Protein AF-A0A259MHA0-F1 (afdb_monomer_lite)

Radius of gyration: 24.27 Å; chains: 1; bounding box: 75×66×48 Å

Sequence (164 aa):
MARTAALCLLLLAVSASMQEGGAVRASDCESGVLDGGEAGMNVLVYQLCADRLTVGFRDSEVIEEMTCGPAGSVHLWMSTDHEICGLPPAPDSPRIYDLLEPLRGIGGTASAPVAKRVTCGGTSGRATAVVSDARAALLATRTGDTIYEQVSRRFIRQCMGPSV

pLDDT: mean 79.53, std 20.02, range [34.41, 97.69]

Secondary structure (DSSP, 8-state):
--PPP--------------S-----TT--EEEEEE--STTPPPEEEEE-SSEEEEEETTS-EEEEEEE-TTS-EEEEEEEE-GGG--SSPPSS-EEEEEEEEEE-TTS-EEEEEEEEEEE-SSS-EEEEEES--HHHHHHH--S-SHHHHHHHHHHHH-PPS--

Foldseek 3Di:
DDDDDDDDDDDDDDDDDDDDDDDPDPPQKDKDWLACDPDPDFTWMWIHDLFKIFIDTPPDDTAWMWGFDQQLFIKIKGKDQDPVLQDDDFDPDKDKDFDFAWDAAPVRFTFHTATKIWTHGHNPSIIMIMGRGCLRRLVRHLPDDRPVSVSSVVNSVSSHHPDD

Structure (mmCIF, N/CA/C/O backbone):
data_AF-A0A259MHA0-F1
#
_entry.id   AF-A0A259MHA0-F1
#
loop_
_atom_site.group_PDB
_atom_site.id
_atom_site.type_symbol
_atom_site.label_atom_id
_atom_site.label_alt_id
_atom_site.label_comp_id
_atom_site.label_asym_id
_atom_site.label_entity_id
_atom_site.label_seq_id
_atom_site.pdbx_PDB_ins_code
_atom_site.Cartn_x
_atom_site.Cartn_y
_atom_site.Cartn_z
_atom_site.occupancy
_atom_site.B_iso_or_equiv
_atom_site.auth_seq_id
_atom_site.auth_comp_id
_atom_site.auth_asym_id
_atom_site.auth_atom_id
_atom_site.pdbx_PDB_model_num
ATOM 1 N N . MET A 1 1 ? -60.186 48.136 24.252 1.00 38.12 1 MET A N 1
ATOM 2 C CA . MET A 1 1 ? -59.245 49.274 24.195 1.00 38.12 1 MET A CA 1
ATOM 3 C C . MET A 1 1 ? -57.876 48.780 24.637 1.00 38.12 1 MET A C 1
ATOM 5 O O . MET A 1 1 ? -57.832 48.009 25.581 1.00 38.12 1 MET A O 1
ATOM 9 N N . ALA A 1 2 ? -56.834 49.170 23.897 1.00 40.41 2 ALA A N 1
ATOM 10 C CA . ALA A 1 2 ? -55.397 49.083 24.197 1.00 40.41 2 ALA A CA 1
ATOM 11 C C . ALA A 1 2 ? -54.847 47.772 24.808 1.00 40.41 2 ALA A C 1
ATOM 13 O O . ALA A 1 2 ? -54.920 47.538 26.009 1.00 40.41 2 ALA A O 1
ATOM 14 N N . ARG A 1 3 ? -54.202 46.957 23.960 1.00 38.81 3 ARG A N 1
ATOM 15 C CA . ARG A 1 3 ? -53.212 45.956 24.383 1.00 38.81 3 ARG A CA 1
ATOM 16 C C . ARG A 1 3 ? -51.861 46.651 24.549 1.00 38.81 3 ARG A C 1
ATOM 18 O O . ARG A 1 3 ? -51.337 47.198 23.581 1.00 38.81 3 ARG A O 1
ATOM 25 N N . THR A 1 4 ? -51.333 46.616 25.765 1.00 41.34 4 THR A N 1
ATOM 26 C CA . THR A 1 4 ? -50.001 47.108 26.133 1.00 41.34 4 THR A CA 1
ATOM 27 C C . THR A 1 4 ? -48.978 45.975 26.023 1.00 41.34 4 THR A C 1
ATOM 29 O O . THR A 1 4 ? -49.290 44.812 26.268 1.00 41.34 4 THR A O 1
ATOM 32 N N . ALA A 1 5 ? -47.776 46.352 25.600 1.00 46.62 5 ALA A N 1
ATOM 33 C CA . ALA A 1 5 ? -46.621 45.531 25.264 1.00 46.62 5 ALA A CA 1
ATOM 34 C C . ALA A 1 5 ? -46.022 44.714 26.424 1.00 46.62 5 ALA A C 1
ATOM 36 O O . ALA A 1 5 ? -46.123 45.123 27.575 1.00 46.62 5 ALA A O 1
ATOM 37 N N . ALA A 1 6 ? -45.277 43.655 26.082 1.00 43.22 6 ALA A N 1
ATOM 38 C CA . ALA A 1 6 ? -43.901 43.443 26.553 1.00 43.22 6 ALA A CA 1
ATOM 39 C C . ALA A 1 6 ? -43.244 42.258 25.821 1.00 43.22 6 ALA A C 1
ATOM 41 O O . ALA A 1 6 ? -43.838 41.193 25.670 1.00 43.22 6 ALA A O 1
ATOM 42 N N . LEU A 1 7 ? -42.005 42.479 25.375 1.00 45.59 7 LEU A N 1
ATOM 43 C CA . LEU A 1 7 ? -41.051 41.464 24.931 1.00 45.59 7 LEU A CA 1
ATOM 44 C C . LEU A 1 7 ? -40.850 40.376 25.998 1.00 45.59 7 LEU A C 1
ATOM 46 O O . LEU A 1 7 ? -40.685 40.699 27.170 1.00 45.59 7 LEU A O 1
ATOM 50 N N . CYS A 1 8 ? -40.668 39.132 25.555 1.00 37.06 8 CYS A N 1
ATOM 51 C CA . CYS A 1 8 ? -39.748 38.197 26.201 1.00 37.06 8 CYS A CA 1
ATOM 52 C C . CYS A 1 8 ? -39.161 37.253 25.141 1.00 37.06 8 CYS A C 1
ATOM 54 O O . CYS A 1 8 ? -39.874 36.442 24.553 1.00 37.06 8 CYS A O 1
ATOM 56 N N . LEU A 1 9 ? -37.859 37.403 24.874 1.00 47.91 9 LEU A N 1
ATOM 57 C CA . LEU A 1 9 ? -37.032 36.389 24.219 1.00 47.91 9 LEU A CA 1
ATOM 58 C C . LEU A 1 9 ? -37.028 35.113 25.067 1.00 47.91 9 LEU A C 1
ATOM 60 O O . LEU A 1 9 ? -36.908 35.230 26.282 1.00 47.91 9 LEU A O 1
ATOM 64 N N . LEU A 1 10 ? -37.014 33.937 24.430 1.00 45.66 10 LEU A N 1
ATOM 65 C CA . LEU A 1 10 ? -36.172 32.800 24.832 1.00 45.66 10 LEU A CA 1
ATOM 66 C C . LEU A 1 10 ? -36.165 31.697 23.756 1.00 45.66 10 LEU A C 1
ATOM 68 O O . LEU A 1 10 ? -37.184 31.378 23.151 1.00 45.66 10 LEU A O 1
ATOM 72 N N . LEU A 1 11 ? -34.951 31.197 23.515 1.00 46.41 11 LEU A N 1
ATOM 73 C CA . LEU A 1 11 ? -34.510 30.157 22.578 1.00 46.41 11 LEU A CA 1
ATOM 74 C C . LEU A 1 11 ? -34.931 28.731 22.998 1.00 46.41 11 LEU A C 1
ATOM 76 O O . LEU A 1 11 ? -35.382 28.548 24.124 1.00 46.41 11 LEU A O 1
ATOM 80 N N . LEU A 1 12 ? -34.586 27.755 22.128 1.00 45.19 12 LEU A N 1
ATOM 81 C CA . LEU A 1 12 ? -34.552 26.274 22.276 1.00 45.19 12 LEU A CA 1
ATOM 82 C C . LEU A 1 12 ? -35.786 25.571 21.676 1.00 45.19 12 LEU A C 1
ATOM 84 O O . LEU A 1 12 ? -36.901 26.011 21.896 1.00 45.19 12 LEU A O 1
ATOM 88 N N . ALA A 1 13 ? -35.724 24.452 20.949 1.00 39.44 13 ALA A N 1
ATOM 89 C CA . ALA A 1 13 ? -34.664 23.563 20.470 1.00 39.44 13 ALA A CA 1
ATOM 90 C C . ALA A 1 13 ? -35.343 22.559 19.489 1.00 39.44 13 ALA A C 1
ATOM 92 O O . ALA A 1 13 ? -36.480 22.172 19.724 1.00 39.44 13 ALA A O 1
ATOM 93 N N . VAL A 1 14 ? -34.685 22.178 18.386 1.00 37.06 14 VAL A N 1
ATOM 94 C CA . VAL A 1 14 ? -34.277 20.788 18.060 1.00 37.06 14 VAL A CA 1
ATOM 95 C C . VAL A 1 14 ? -35.307 19.868 17.357 1.00 37.06 14 VAL A C 1
ATOM 97 O O . VAL A 1 14 ? -36.374 19.566 17.873 1.00 37.06 14 VAL A O 1
ATOM 100 N N . SER A 1 15 ? -34.825 19.328 16.225 1.00 38.84 15 SER A N 1
ATOM 101 C CA . SER A 1 15 ? -35.076 18.008 15.610 1.00 38.84 15 SER A CA 1
ATOM 102 C C . SER A 1 15 ? -36.212 17.748 14.613 1.00 38.84 15 SER A C 1
ATOM 104 O O . SER A 1 15 ? -37.386 17.941 14.898 1.00 38.84 15 SER A O 1
ATOM 106 N N . ALA A 1 16 ? -35.763 17.049 13.554 1.00 36.81 16 ALA A N 1
ATOM 107 C CA . ALA A 1 16 ? -36.439 16.013 12.763 1.00 36.81 16 ALA A CA 1
ATOM 108 C C . ALA A 1 16 ? -37.445 16.502 11.694 1.00 36.81 16 ALA A C 1
ATOM 110 O O . ALA A 1 16 ? -38.255 17.374 11.951 1.00 36.81 16 ALA A O 1
ATOM 111 N N . SER A 1 17 ? -37.506 15.980 10.465 1.00 38.44 17 SER A N 1
ATOM 112 C CA . SER A 1 17 ? -36.774 14.916 9.763 1.00 38.44 17 SER A CA 1
ATOM 113 C C . SER A 1 17 ? -37.448 14.685 8.393 1.00 38.44 17 SER A C 1
ATOM 115 O O . SER A 1 17 ? -38.651 14.901 8.294 1.00 38.44 17 SER A O 1
ATOM 117 N N . MET A 1 18 ? -36.705 14.091 7.445 1.00 39.69 18 MET A N 1
ATOM 118 C CA . MET A 1 18 ? -37.179 13.288 6.290 1.00 39.69 18 MET A CA 1
ATOM 119 C C . MET A 1 18 ? -37.716 14.069 5.066 1.00 39.69 18 MET A C 1
ATOM 121 O O . MET A 1 18 ? -38.462 15.021 5.225 1.00 39.69 18 MET A O 1
ATOM 125 N N . GLN A 1 19 ? -37.450 13.721 3.800 1.00 40.09 19 GLN A N 1
ATOM 126 C CA . GLN A 1 19 ? -36.670 12.656 3.148 1.00 40.09 19 GLN A CA 1
ATOM 127 C C . GLN A 1 19 ? -36.884 12.823 1.633 1.00 40.09 19 GLN A C 1
ATOM 129 O O . GLN A 1 19 ? -38.010 13.104 1.254 1.00 40.09 19 GLN A O 1
ATOM 134 N N . GLU A 1 20 ? -35.851 12.640 0.798 1.00 38.88 20 GLU A N 1
ATOM 135 C CA . GLU A 1 20 ? -35.935 11.942 -0.505 1.00 38.88 20 GLU A CA 1
ATOM 136 C C . GLU A 1 20 ? -34.584 11.972 -1.252 1.00 38.88 20 GLU A C 1
ATOM 138 O O . GLU A 1 20 ? -33.995 13.029 -1.460 1.00 38.88 20 GLU A O 1
ATOM 143 N N . GLY A 1 21 ? -34.100 10.795 -1.674 1.00 34.41 21 GLY A N 1
ATOM 144 C CA . GLY A 1 21 ? -33.091 10.676 -2.737 1.00 34.41 21 GLY A CA 1
ATOM 145 C C . GLY A 1 21 ? -31.629 10.471 -2.321 1.00 34.41 21 GLY A C 1
ATOM 146 O O . GLY A 1 21 ? -30.749 11.178 -2.805 1.00 34.41 21 GLY A O 1
ATOM 147 N N . GLY A 1 22 ? -31.344 9.488 -1.463 1.00 41.28 22 GLY A N 1
ATOM 148 C CA . GLY A 1 22 ? -29.979 9.054 -1.152 1.00 41.28 22 GLY A CA 1
ATOM 149 C C . GLY A 1 22 ? -29.284 8.390 -2.345 1.00 41.28 22 GLY A C 1
ATOM 150 O O . GLY A 1 22 ? -29.413 7.188 -2.554 1.00 41.28 22 GLY A O 1
ATOM 151 N N . ALA A 1 23 ? -28.509 9.172 -3.090 1.00 34.69 23 ALA A N 1
ATOM 152 C CA . ALA A 1 23 ? -27.384 8.688 -3.875 1.00 34.69 23 ALA A CA 1
ATOM 153 C C . ALA A 1 23 ? -26.116 9.244 -3.219 1.00 34.69 23 ALA A C 1
ATOM 155 O O . ALA A 1 23 ? -25.795 10.420 -3.386 1.00 34.69 23 ALA A O 1
ATOM 156 N N . VAL A 1 24 ? -25.430 8.412 -2.434 1.00 41.94 24 VAL A N 1
ATOM 157 C CA . VAL A 1 24 ? -24.089 8.718 -1.917 1.00 4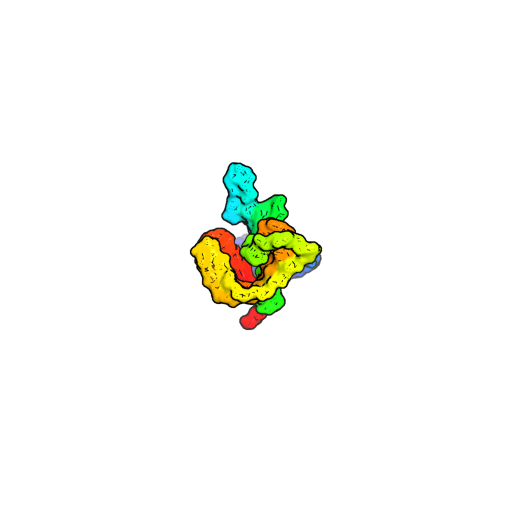1.94 24 VAL A CA 1
ATOM 158 C C . VAL A 1 24 ? -23.182 8.843 -3.140 1.00 41.94 24 VAL A C 1
ATOM 160 O O . VAL A 1 24 ? -22.895 7.861 -3.823 1.00 41.94 24 VAL A O 1
ATOM 163 N N . ARG A 1 25 ? -22.857 10.081 -3.515 1.00 43.38 25 ARG A N 1
ATOM 164 C CA . ARG A 1 25 ? -22.036 10.379 -4.690 1.00 43.38 25 ARG A CA 1
ATOM 165 C C . ARG A 1 25 ? -20.580 10.047 -4.374 1.00 43.38 25 ARG A C 1
ATOM 167 O O . ARG A 1 25 ? -20.157 10.106 -3.228 1.00 43.38 25 ARG A O 1
ATOM 174 N N . ALA A 1 26 ? -19.787 9.800 -5.413 1.00 49.59 26 ALA A N 1
ATOM 175 C CA . ALA A 1 26 ? -18.326 9.665 -5.368 1.00 49.59 26 ALA A CA 1
ATOM 176 C C . ALA A 1 26 ? -17.572 10.931 -4.858 1.00 49.59 26 ALA A C 1
ATOM 178 O O . ALA A 1 26 ? -16.397 11.115 -5.156 1.00 49.59 26 ALA A O 1
ATOM 179 N N . SER A 1 27 ? -18.254 11.825 -4.132 1.00 51.88 27 SER A N 1
ATOM 180 C CA . SER A 1 27 ? -17.820 13.131 -3.629 1.00 51.88 27 SER A CA 1
ATOM 181 C C . SER A 1 27 ? -17.350 13.133 -2.168 1.00 51.88 27 SER A C 1
ATOM 183 O O . SER A 1 27 ? -16.963 14.190 -1.684 1.00 51.88 27 SER A O 1
ATOM 185 N N . ASP A 1 28 ? -17.353 11.992 -1.473 1.00 75.38 28 ASP A N 1
ATOM 186 C CA . ASP A 1 28 ? -17.036 11.929 -0.032 1.00 75.38 28 ASP A CA 1
ATOM 187 C C . ASP A 1 28 ? -15.574 11.541 0.257 1.00 75.38 28 ASP A C 1
ATOM 189 O O . ASP A 1 28 ? -15.221 11.200 1.386 1.00 75.38 28 ASP A O 1
ATOM 193 N N . CYS A 1 29 ? -14.709 11.571 -0.759 1.00 89.50 29 CYS A N 1
ATOM 194 C CA . CYS A 1 29 ? -13.298 11.246 -0.596 1.00 89.50 29 CYS A CA 1
ATOM 195 C C . CYS A 1 29 ? -12.459 12.508 -0.345 1.00 89.50 29 CYS A C 1
ATOM 197 O O . CYS A 1 29 ? -12.463 13.450 -1.138 1.00 89.50 29 CYS A O 1
ATOM 199 N N . GLU A 1 30 ? -11.676 12.497 0.728 1.00 93.50 30 GLU A N 1
ATOM 200 C CA . GLU A 1 30 ? -10.645 13.496 1.002 1.00 93.50 30 GLU A CA 1
ATOM 201 C C . GLU A 1 30 ? -9.443 13.244 0.086 1.00 93.50 30 GLU A C 1
ATOM 203 O O . GLU A 1 30 ? -8.994 12.110 -0.049 1.00 93.50 30 GLU A O 1
ATOM 208 N N . SER A 1 31 ? -8.904 14.281 -0.553 1.00 93.56 31 SER A N 1
ATOM 209 C CA . SER A 1 31 ? -7.692 14.168 -1.375 1.00 93.56 31 SER A CA 1
ATOM 210 C C . SER A 1 31 ? -6.644 15.169 -0.914 1.00 93.56 31 SER A C 1
ATOM 212 O O . SER A 1 31 ? -6.980 16.277 -0.495 1.00 93.56 31 SER A O 1
ATOM 214 N N . GLY A 1 32 ? -5.370 14.807 -1.025 1.00 93.88 32 GLY A N 1
ATOM 215 C CA . GLY A 1 32 ? -4.283 15.693 -0.631 1.00 93.88 32 GLY A CA 1
ATOM 216 C C . GLY A 1 32 ? -2.947 15.336 -1.262 1.00 93.88 32 GLY A C 1
ATOM 217 O O . GLY A 1 32 ? -2.802 14.330 -1.956 1.00 93.88 32 GLY A O 1
ATOM 218 N N . VAL A 1 33 ? -1.968 16.205 -1.032 1.00 94.12 33 VAL A N 1
ATOM 219 C CA . VAL A 1 33 ? -0.599 16.061 -1.533 1.00 94.12 33 VAL A CA 1
ATOM 220 C C . VAL A 1 33 ? 0.275 15.523 -0.409 1.00 94.12 33 VAL A C 1
ATOM 222 O O . VAL A 1 33 ? 0.274 16.071 0.691 1.00 94.12 33 VAL A O 1
ATOM 225 N N . LEU A 1 34 ? 0.991 14.438 -0.690 1.00 91.56 34 LEU A N 1
ATOM 226 C CA . LEU A 1 34 ? 1.987 13.851 0.204 1.00 91.56 34 LEU A CA 1
ATOM 227 C C . LEU A 1 34 ? 3.370 14.455 -0.047 1.00 91.56 34 LEU A C 1
ATOM 229 O O . LEU A 1 34 ? 4.080 14.757 0.906 1.00 91.56 34 LEU A O 1
ATOM 233 N N . ASP A 1 35 ? 3.711 14.656 -1.319 1.00 87.62 35 ASP A N 1
ATOM 234 C CA . ASP A 1 35 ? 4.931 15.319 -1.776 1.00 87.62 35 ASP A CA 1
ATOM 235 C C . ASP A 1 35 ? 4.591 16.153 -3.017 1.00 87.62 35 ASP A C 1
ATOM 237 O O . ASP A 1 35 ? 4.010 15.644 -3.978 1.00 87.62 35 ASP A O 1
ATOM 241 N N . GLY A 1 36 ? 4.905 17.449 -2.965 1.00 82.06 36 GLY A N 1
ATOM 242 C CA . GLY A 1 36 ? 4.610 18.409 -4.026 1.00 82.06 36 GLY A CA 1
ATOM 243 C C . GLY A 1 36 ? 5.440 18.217 -5.291 1.00 82.06 36 GLY A C 1
ATOM 244 O O . GLY A 1 36 ? 5.048 18.759 -6.321 1.00 82.06 36 GLY A O 1
ATOM 245 N N . GLY A 1 37 ? 6.530 17.445 -5.218 1.00 79.31 37 GLY A N 1
ATOM 246 C CA . GLY A 1 37 ? 7.502 17.299 -6.294 1.00 79.31 37 GLY A CA 1
ATOM 247 C C . GLY A 1 37 ? 8.272 18.599 -6.556 1.00 79.31 37 GLY A C 1
ATOM 248 O O . GLY A 1 37 ? 7.723 19.699 -6.528 1.00 79.31 37 GLY A O 1
ATOM 249 N N . GLU A 1 38 ? 9.565 18.493 -6.847 1.00 79.19 38 GLU A N 1
ATOM 250 C CA . GLU A 1 38 ? 10.361 19.628 -7.325 1.00 79.19 38 GLU A CA 1
ATOM 251 C C . GLU A 1 38 ? 10.633 19.502 -8.830 1.00 79.19 38 GLU A C 1
ATOM 253 O O . GLU A 1 38 ? 10.732 18.401 -9.366 1.00 79.19 38 GLU A O 1
ATOM 258 N N . ALA A 1 39 ? 10.763 20.641 -9.519 1.00 62.81 39 ALA A N 1
ATOM 259 C CA . ALA A 1 39 ? 11.378 20.749 -10.849 1.00 62.81 39 ALA A CA 1
ATOM 260 C C . ALA A 1 39 ? 10.942 19.701 -11.906 1.00 62.81 39 ALA A C 1
ATOM 262 O O . ALA A 1 39 ? 11.776 19.146 -12.619 1.00 62.81 39 ALA A O 1
ATOM 263 N N . GLY A 1 40 ? 9.635 19.450 -12.047 1.00 62.16 40 GLY A N 1
ATOM 264 C CA . GLY A 1 40 ? 9.096 18.537 -13.068 1.00 62.16 40 GLY A CA 1
ATOM 265 C C . GLY A 1 40 ? 8.985 17.070 -12.636 1.00 62.16 40 GLY A C 1
ATOM 266 O O . GLY A 1 40 ? 8.667 16.224 -13.469 1.00 62.16 40 GLY A O 1
ATOM 267 N N . MET A 1 41 ? 9.216 16.762 -11.356 1.00 71.94 41 MET A N 1
ATOM 268 C CA . MET A 1 41 ? 8.921 15.449 -10.776 1.00 71.94 41 MET A CA 1
ATOM 269 C C . MET A 1 41 ? 7.416 15.246 -10.538 1.00 71.94 41 MET A C 1
ATOM 271 O O . MET A 1 41 ? 6.666 16.201 -10.332 1.00 71.94 41 MET A O 1
ATOM 275 N N . ASN A 1 42 ? 6.978 13.983 -10.549 1.00 79.00 42 ASN A N 1
ATOM 276 C CA . ASN A 1 42 ? 5.578 13.622 -10.328 1.00 79.00 42 ASN A CA 1
ATOM 277 C C . ASN A 1 42 ? 5.132 13.957 -8.899 1.00 79.00 42 ASN A C 1
ATOM 279 O O . ASN A 1 42 ? 5.805 13.617 -7.928 1.00 79.00 42 ASN A O 1
ATOM 283 N N . VAL A 1 43 ? 3.953 14.565 -8.776 1.00 88.38 43 VAL A N 1
ATOM 284 C CA . VAL A 1 43 ? 3.354 14.922 -7.486 1.00 88.38 43 VAL A CA 1
ATOM 285 C C . VAL A 1 43 ? 2.759 13.680 -6.831 1.00 88.38 43 VAL A C 1
ATOM 287 O O . VAL A 1 43 ? 1.873 13.048 -7.417 1.00 88.38 43 VAL A O 1
ATOM 290 N N . LEU A 1 44 ? 3.202 13.349 -5.618 1.00 90.44 44 LEU A N 1
ATOM 291 C CA . LEU A 1 44 ? 2.658 12.230 -4.853 1.00 90.44 44 LEU A CA 1
ATOM 292 C C . LEU A 1 44 ? 1.399 12.683 -4.112 1.00 90.44 44 LEU A C 1
ATOM 294 O O . LEU A 1 44 ? 1.412 13.652 -3.350 1.00 90.44 44 LEU A O 1
ATOM 298 N N . VAL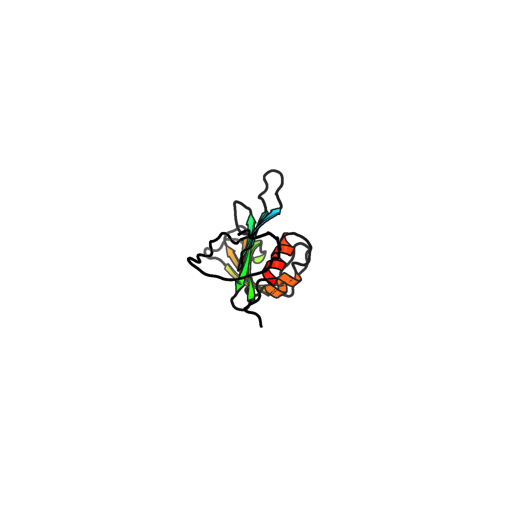 A 1 45 ? 0.298 11.976 -4.329 1.00 95.00 45 VAL A N 1
ATOM 299 C CA . VAL A 1 45 ? -1.025 12.311 -3.801 1.00 95.00 45 VAL A CA 1
ATOM 300 C C . VAL A 1 45 ? -1.652 11.124 -3.085 1.00 95.00 45 VAL A C 1
ATOM 302 O O . VAL A 1 45 ? -1.261 9.973 -3.289 1.00 95.00 45 VAL A O 1
ATOM 305 N N . TYR A 1 46 ? -2.655 11.416 -2.262 1.00 96.19 46 TYR A N 1
ATOM 306 C CA . TYR A 1 46 ? -3.554 10.412 -1.712 1.00 96.19 46 TYR A CA 1
ATOM 307 C C . TYR A 1 46 ? -5.013 10.757 -2.002 1.00 96.19 46 TYR A C 1
ATOM 309 O O . TYR A 1 46 ? -5.373 11.932 -2.126 1.00 96.19 46 TYR A O 1
ATOM 317 N N . GLN A 1 47 ? -5.852 9.725 -2.029 1.00 95.44 47 GLN A N 1
ATOM 318 C CA . GLN A 1 47 ? -7.302 9.841 -1.936 1.00 95.44 47 GLN A CA 1
ATOM 319 C C . GLN A 1 47 ? -7.806 8.874 -0.861 1.00 95.44 47 GLN A C 1
ATOM 321 O O . GLN A 1 47 ? -7.613 7.665 -0.956 1.00 95.44 47 GLN A O 1
ATOM 326 N N . LEU A 1 48 ? -8.449 9.417 0.169 1.00 94.75 48 LEU A N 1
ATOM 327 C CA . LEU A 1 48 ? -9.056 8.679 1.266 1.00 94.75 48 LEU A CA 1
ATOM 328 C C . LEU A 1 48 ? -10.580 8.726 1.145 1.00 94.75 48 LEU A C 1
ATOM 330 O O . LEU A 1 48 ? -11.191 9.775 1.321 1.00 94.75 48 LEU A O 1
ATOM 334 N N . CYS A 1 49 ? -11.178 7.571 0.911 1.00 92.06 49 CYS A N 1
ATOM 335 C CA . CYS A 1 49 ? -12.609 7.314 0.964 1.00 92.06 49 CYS A CA 1
ATOM 336 C C . CYS A 1 49 ? -12.947 6.481 2.218 1.00 92.06 49 CYS A C 1
ATOM 338 O O . CYS A 1 49 ? -12.057 6.090 2.976 1.00 92.06 49 CYS A O 1
ATOM 340 N N . ALA A 1 50 ? -14.230 6.180 2.437 1.00 88.69 50 ALA A N 1
ATOM 341 C CA . ALA A 1 50 ? -14.683 5.415 3.604 1.00 88.69 50 ALA A CA 1
ATOM 342 C C . ALA A 1 50 ? -14.118 3.980 3.667 1.00 88.69 50 ALA A C 1
ATOM 344 O O . ALA A 1 50 ? -13.817 3.480 4.747 1.00 88.69 50 ALA A O 1
ATOM 345 N N . ASP A 1 51 ? -13.966 3.327 2.517 1.00 91.19 51 ASP A N 1
ATOM 346 C CA . ASP A 1 51 ? -13.579 1.919 2.373 1.00 91.19 51 ASP A CA 1
ATOM 347 C C . ASP A 1 51 ? -12.254 1.721 1.625 1.00 91.19 51 ASP A C 1
ATOM 349 O O . ASP A 1 51 ? -11.774 0.590 1.506 1.00 91.19 51 ASP A O 1
ATOM 353 N N . ARG A 1 52 ? -11.642 2.811 1.148 1.00 94.25 52 ARG A N 1
ATOM 354 C CA . ARG A 1 52 ? -10.428 2.781 0.335 1.00 94.25 52 ARG A CA 1
ATOM 355 C C . ARG A 1 52 ? -9.503 3.959 0.617 1.00 94.25 52 ARG A C 1
ATOM 357 O O . ARG A 1 52 ? -9.941 5.105 0.634 1.00 94.25 52 ARG A O 1
ATOM 364 N N . LEU A 1 53 ? -8.209 3.686 0.720 1.00 96.31 53 LEU A N 1
ATOM 365 C CA . LEU A 1 53 ? -7.137 4.677 0.648 1.00 96.31 53 LEU A CA 1
ATOM 366 C C . LEU A 1 53 ? -6.243 4.346 -0.546 1.00 96.31 53 LEU A C 1
ATOM 368 O O . LEU A 1 53 ? -5.680 3.259 -0.592 1.00 96.31 53 LEU A O 1
ATOM 372 N N . THR A 1 54 ? -6.069 5.281 -1.476 1.00 96.25 54 THR A N 1
ATOM 373 C CA . THR A 1 54 ? -5.077 5.166 -2.553 1.00 96.25 54 THR A CA 1
ATOM 374 C C . THR A 1 54 ? -3.952 6.167 -2.358 1.00 96.25 54 THR A C 1
ATOM 376 O O . THR A 1 54 ? -4.163 7.290 -1.895 1.00 96.25 54 THR A O 1
ATOM 379 N N . VAL A 1 55 ? -2.747 5.753 -2.734 1.00 95.50 55 VAL A N 1
ATOM 380 C CA . VAL A 1 55 ? -1.551 6.583 -2.825 1.00 95.50 55 VAL A CA 1
ATOM 381 C C . VAL A 1 55 ? -0.903 6.331 -4.175 1.00 95.50 55 VAL A C 1
ATOM 383 O O . VAL A 1 55 ? -0.757 5.191 -4.620 1.00 95.50 55 VAL A O 1
ATOM 386 N N . GLY A 1 56 ? -0.536 7.406 -4.854 1.00 93.44 56 GLY A N 1
ATOM 387 C CA . GLY A 1 56 ? -0.046 7.342 -6.220 1.00 93.44 56 GLY A CA 1
ATOM 388 C C . GLY A 1 56 ? 0.458 8.684 -6.699 1.00 93.44 56 GLY A C 1
ATOM 389 O O . GLY A 1 56 ? 0.455 9.674 -5.967 1.00 93.44 56 GLY A O 1
ATOM 390 N N . PHE A 1 57 ? 0.875 8.718 -7.952 1.00 90.12 57 PHE A N 1
ATOM 391 C CA . PHE A 1 57 ? 1.216 9.967 -8.612 1.00 90.12 57 PHE A CA 1
ATOM 392 C C . PHE A 1 57 ? -0.022 10.557 -9.278 1.00 90.12 57 PHE A C 1
ATOM 394 O O . PHE A 1 57 ? -0.819 9.824 -9.863 1.00 90.12 57 PHE A O 1
ATOM 401 N N . ARG A 1 58 ? -0.164 11.884 -9.205 1.00 83.56 58 ARG A N 1
ATOM 402 C CA . ARG A 1 58 ? -1.359 12.620 -9.652 1.00 83.56 58 ARG A CA 1
ATOM 403 C C . ARG A 1 58 ? -1.846 12.240 -11.056 1.00 83.56 58 ARG A C 1
ATOM 405 O O . ARG A 1 58 ? -3.051 12.134 -11.250 1.00 83.56 58 ARG A O 1
ATOM 412 N N . ASP A 1 59 ? -0.920 12.007 -11.984 1.00 75.88 59 ASP A N 1
ATOM 413 C CA . ASP A 1 59 ? -1.213 11.837 -13.412 1.00 75.88 59 ASP A CA 1
ATOM 414 C C . ASP A 1 59 ? -0.719 10.499 -13.996 1.00 75.88 59 ASP A C 1
ATOM 416 O O . ASP A 1 59 ? -0.677 10.354 -15.217 1.00 75.88 59 ASP A O 1
ATOM 420 N N . SER A 1 60 ? -0.306 9.524 -13.171 1.00 71.56 60 SER A N 1
ATOM 421 C CA . SER A 1 60 ? 0.264 8.271 -13.701 1.00 71.56 60 SER A CA 1
ATOM 422 C C . SER A 1 60 ? -0.395 7.006 -13.172 1.00 71.56 60 SER A C 1
ATOM 424 O O . SER A 1 60 ? -1.097 6.320 -13.910 1.00 71.56 60 SER A O 1
ATOM 426 N N . GLU A 1 61 ? -0.147 6.649 -11.918 1.00 82.81 61 GLU A N 1
ATOM 427 C CA . GLU A 1 61 ? -0.489 5.328 -11.408 1.00 82.81 61 GLU A CA 1
ATOM 428 C C . GLU A 1 61 ? -0.641 5.327 -9.890 1.00 82.81 61 GLU A C 1
ATOM 430 O O . GLU A 1 61 ? 0.006 6.092 -9.166 1.00 82.81 61 GLU A O 1
ATOM 435 N N . VAL A 1 62 ? -1.489 4.416 -9.420 1.00 86.31 62 VAL A N 1
ATOM 436 C CA . VAL A 1 62 ? -1.576 4.039 -8.012 1.00 86.31 62 VAL A CA 1
ATOM 437 C C . VAL A 1 62 ? -0.387 3.137 -7.698 1.00 86.31 62 VAL A C 1
ATOM 439 O O . VAL A 1 62 ? -0.143 2.153 -8.398 1.00 86.31 62 VAL A O 1
ATOM 442 N N . ILE A 1 63 ? 0.351 3.473 -6.644 1.00 92.44 63 ILE A N 1
ATOM 443 C CA . ILE A 1 63 ? 1.491 2.682 -6.163 1.00 92.44 63 ILE A CA 1
ATOM 444 C C . ILE A 1 63 ? 1.132 1.879 -4.915 1.00 92.44 63 ILE A C 1
ATOM 446 O O . ILE A 1 63 ? 1.737 0.843 -4.662 1.00 92.44 63 ILE A O 1
ATOM 450 N N . GLU A 1 64 ? 0.135 2.325 -4.155 1.00 95.38 64 GLU A N 1
ATOM 451 C CA . GLU A 1 64 ? -0.369 1.629 -2.980 1.00 95.38 64 GLU A CA 1
ATOM 452 C C . GLU A 1 64 ? -1.875 1.862 -2.844 1.00 95.38 64 GLU A C 1
ATOM 454 O O . GLU A 1 64 ? -2.363 2.981 -2.999 1.00 95.38 64 GLU A O 1
ATOM 459 N N . GLU A 1 65 ? -2.615 0.805 -2.538 1.00 97.44 65 GLU A N 1
ATOM 460 C CA . GLU A 1 65 ? -4.036 0.870 -2.221 1.00 97.44 65 GLU A CA 1
ATOM 461 C C . GLU A 1 65 ? -4.323 0.020 -0.984 1.00 97.44 65 GLU A C 1
ATOM 463 O O . GLU A 1 65 ? -3.909 -1.135 -0.893 1.00 97.44 65 GLU A O 1
ATOM 468 N N . MET A 1 66 ? -5.049 0.593 -0.030 1.00 97.25 66 MET A N 1
ATOM 469 C CA . MET A 1 66 ? -5.603 -0.117 1.112 1.00 97.25 66 MET A CA 1
ATOM 470 C C . MET A 1 66 ? -7.121 -0.163 0.978 1.00 97.25 66 MET A C 1
ATOM 472 O O . MET A 1 66 ? -7.744 0.865 0.720 1.00 97.25 66 MET A O 1
ATOM 476 N N . THR A 1 67 ? -7.724 -1.328 1.194 1.00 95.75 67 THR A N 1
ATOM 477 C CA . THR A 1 67 ? -9.184 -1.495 1.190 1.00 95.75 67 THR A CA 1
ATOM 478 C C . THR A 1 67 ? -9.679 -2.180 2.453 1.00 95.75 67 THR A C 1
ATOM 480 O O . THR A 1 67 ? -8.989 -3.010 3.054 1.00 95.75 67 THR A O 1
ATOM 483 N N . CYS A 1 68 ? -10.889 -1.809 2.865 1.00 92.31 68 CYS A N 1
ATOM 484 C CA . CYS A 1 68 ? -11.565 -2.388 4.013 1.00 92.31 68 CYS A CA 1
ATOM 485 C C . CYS A 1 68 ? -12.371 -3.615 3.629 1.00 92.31 68 CYS A C 1
ATOM 487 O O . CYS A 1 68 ? -13.282 -3.547 2.808 1.00 92.31 68 CYS A O 1
ATOM 489 N N . GLY A 1 69 ? -12.059 -4.738 4.267 1.00 86.56 69 GLY A N 1
ATOM 490 C CA . GLY A 1 69 ? -12.848 -5.951 4.152 1.00 86.56 69 GLY A CA 1
ATOM 491 C C . GLY A 1 69 ? -14.033 -5.986 5.129 1.00 86.56 69 GLY A C 1
ATOM 492 O O . GLY A 1 69 ? -14.069 -5.238 6.111 1.00 86.56 69 GLY A O 1
ATOM 493 N N . PRO A 1 70 ? -14.992 -6.908 4.922 1.00 78.62 70 PRO A N 1
ATOM 494 C CA . PRO A 1 70 ? -16.243 -6.981 5.690 1.00 78.62 70 PRO A CA 1
ATOM 495 C C . PRO A 1 70 ? -16.075 -7.184 7.205 1.00 78.62 70 PRO A C 1
ATOM 497 O O . PRO A 1 70 ? -16.940 -6.793 7.982 1.00 78.62 70 PRO A O 1
ATOM 500 N N . ALA A 1 71 ? -14.966 -7.791 7.635 1.00 81.06 71 ALA A N 1
ATOM 501 C CA . ALA A 1 71 ? -14.649 -8.044 9.044 1.00 81.06 71 ALA A CA 1
ATOM 502 C C . ALA A 1 71 ? -13.710 -6.982 9.653 1.00 81.06 71 ALA A C 1
ATOM 504 O O . ALA A 1 71 ? -13.097 -7.211 10.693 1.00 81.06 71 ALA A O 1
ATOM 505 N N . GLY A 1 72 ? -13.532 -5.839 8.982 1.00 84.06 72 GLY A N 1
ATOM 506 C CA . GLY A 1 72 ? -12.521 -4.844 9.343 1.00 84.06 72 GLY A CA 1
ATOM 507 C C . GLY A 1 72 ? -11.081 -5.281 9.049 1.00 84.06 72 GLY A C 1
ATOM 508 O O . GLY A 1 72 ? -10.130 -4.689 9.581 1.00 84.06 72 GLY A O 1
ATOM 509 N N . SER A 1 73 ? -10.912 -6.320 8.221 1.00 90.38 73 SER A N 1
ATOM 510 C CA . SER A 1 73 ? -9.620 -6.678 7.636 1.00 90.38 73 SER A CA 1
ATOM 511 C C . SER A 1 73 ? -9.136 -5.547 6.734 1.00 90.38 73 SER A C 1
ATOM 513 O O . SER A 1 73 ? -9.934 -4.827 6.135 1.00 90.38 73 SER A O 1
ATOM 515 N N . VAL A 1 74 ? -7.820 -5.385 6.643 1.00 95.19 74 VAL A N 1
ATOM 516 C CA . VAL A 1 74 ? -7.210 -4.402 5.742 1.00 95.19 74 VAL A CA 1
ATOM 517 C C . VAL A 1 74 ? -6.464 -5.163 4.665 1.00 95.19 74 VAL A C 1
ATOM 519 O O . VAL A 1 74 ? -5.485 -5.842 4.966 1.00 95.19 74 VAL A O 1
ATOM 522 N N . HIS A 1 75 ? -6.908 -5.033 3.421 1.00 96.38 75 HIS A N 1
ATOM 523 C CA . HIS A 1 75 ? -6.203 -5.575 2.268 1.00 96.38 75 HIS A CA 1
ATOM 524 C C . HIS A 1 75 ? -5.273 -4.496 1.722 1.00 96.38 75 HIS A C 1
ATOM 526 O O . HIS A 1 75 ? -5.693 -3.358 1.535 1.00 96.38 75 HIS A O 1
ATOM 532 N N . LEU A 1 76 ? -4.017 -4.849 1.480 1.00 97.69 76 LEU A N 1
ATOM 533 C CA . LEU A 1 76 ? -3.006 -3.962 0.918 1.00 97.69 76 LEU A CA 1
ATOM 534 C C . LEU A 1 76 ? -2.611 -4.470 -0.465 1.00 97.69 76 LEU A C 1
ATOM 536 O O . LEU A 1 76 ? -2.194 -5.619 -0.607 1.00 97.69 76 LEU A O 1
ATOM 540 N N . TRP A 1 77 ? -2.703 -3.602 -1.459 1.00 97.12 77 TRP A N 1
ATOM 541 C CA . TRP A 1 77 ? -2.156 -3.781 -2.794 1.00 97.12 77 TRP A CA 1
ATOM 542 C C . TRP A 1 77 ? -1.025 -2.775 -3.004 1.00 97.12 77 TRP A C 1
ATOM 544 O O . TRP A 1 77 ? -1.127 -1.627 -2.577 1.00 97.12 77 TRP A O 1
ATOM 554 N N . MET A 1 78 ? 0.060 -3.193 -3.649 1.00 95.31 78 MET A N 1
ATOM 555 C CA . MET A 1 78 ? 1.224 -2.350 -3.912 1.00 95.31 78 MET A CA 1
ATOM 556 C C . MET A 1 78 ? 1.812 -2.630 -5.293 1.00 95.31 78 MET A C 1
ATOM 558 O O . MET A 1 78 ? 1.917 -3.786 -5.705 1.00 95.31 78 MET A O 1
ATOM 562 N N . SER A 1 79 ? 2.293 -1.585 -5.958 1.00 91.31 79 SER A N 1
ATOM 563 C CA . SER A 1 79 ? 3.200 -1.664 -7.099 1.00 91.31 79 SER A CA 1
ATOM 564 C C . SER A 1 79 ? 4.609 -1.315 -6.625 1.00 91.31 79 SER A C 1
ATOM 566 O O . SER A 1 79 ? 4.851 -0.203 -6.160 1.00 91.31 79 SER A O 1
ATOM 568 N N . THR A 1 80 ? 5.532 -2.271 -6.674 1.00 88.19 80 THR A N 1
ATOM 569 C CA . THR A 1 80 ? 6.852 -2.139 -6.041 1.00 88.19 80 THR A CA 1
ATOM 570 C C . THR A 1 80 ? 7.904 -2.943 -6.789 1.00 88.19 80 THR A C 1
ATOM 572 O O . THR A 1 80 ? 7.572 -3.921 -7.455 1.00 88.19 80 THR A O 1
ATOM 575 N N . ASP A 1 81 ? 9.170 -2.561 -6.676 1.00 87.06 81 ASP A N 1
ATOM 576 C CA . ASP A 1 81 ? 10.265 -3.391 -7.169 1.00 87.06 81 ASP A CA 1
ATOM 577 C C . ASP A 1 81 ? 10.477 -4.578 -6.227 1.00 87.06 81 ASP A C 1
ATOM 579 O O . ASP A 1 81 ? 10.449 -4.436 -5.002 1.00 87.06 81 ASP A O 1
ATOM 583 N N . HIS A 1 82 ? 10.690 -5.766 -6.794 1.00 87.38 82 HIS A N 1
ATOM 584 C CA . HIS A 1 82 ? 10.928 -6.969 -6.003 1.00 87.38 82 HIS A CA 1
ATOM 585 C C . HIS A 1 82 ? 12.076 -7.781 -6.586 1.00 87.38 82 HIS A C 1
ATOM 587 O O . HIS A 1 82 ? 12.079 -8.124 -7.766 1.00 87.38 82 HIS A O 1
ATOM 593 N N . GLU A 1 83 ? 13.029 -8.160 -5.735 1.00 86.00 83 GLU A N 1
ATOM 594 C CA . GLU A 1 83 ? 14.247 -8.870 -6.150 1.00 86.00 83 GLU A CA 1
ATOM 595 C C . GLU A 1 83 ? 13.963 -10.180 -6.906 1.00 86.00 83 GLU A C 1
ATOM 597 O O . GLU A 1 83 ? 14.610 -10.476 -7.908 1.00 86.00 83 GLU A O 1
ATOM 602 N N . ILE A 1 84 ? 12.919 -10.915 -6.505 1.00 85.38 84 ILE A N 1
ATOM 603 C CA . ILE A 1 84 ? 12.469 -12.151 -7.159 1.00 85.38 84 ILE A CA 1
ATOM 604 C C . ILE A 1 84 ? 12.026 -11.945 -8.619 1.00 85.38 84 ILE A C 1
ATOM 606 O O . ILE A 1 84 ? 12.039 -12.888 -9.412 1.00 85.38 84 ILE A O 1
ATOM 610 N N . CYS A 1 85 ? 11.663 -10.716 -8.999 1.00 84.88 85 CYS A N 1
ATOM 611 C CA . CYS A 1 85 ? 11.264 -10.372 -10.359 1.00 84.88 85 CYS A CA 1
ATOM 612 C C . CYS A 1 85 ? 12.454 -10.018 -11.272 1.00 84.88 85 CYS A C 1
ATOM 614 O O . CYS A 1 85 ? 12.263 -9.906 -12.480 1.00 84.88 85 CYS A O 1
ATOM 616 N N . GLY A 1 86 ? 13.677 -9.883 -10.742 1.00 70.62 86 GLY A N 1
ATOM 617 C CA . GLY A 1 86 ? 14.866 -9.404 -11.465 1.00 70.62 86 GLY A CA 1
ATOM 618 C C . GLY A 1 86 ? 15.547 -10.393 -12.428 1.00 70.62 86 GLY A C 1
ATOM 619 O O . GLY A 1 86 ? 16.682 -10.146 -12.831 1.00 70.62 86 GLY A O 1
ATOM 620 N N . LEU A 1 87 ? 14.908 -11.512 -12.798 1.00 65.31 87 LEU A N 1
ATOM 621 C CA . LEU A 1 87 ? 15.523 -12.572 -13.617 1.00 65.31 87 LEU A CA 1
ATOM 622 C C . LEU A 1 87 ? 14.955 -12.637 -15.056 1.00 65.31 87 LEU A C 1
ATOM 624 O O . LEU A 1 87 ? 13.744 -12.861 -15.208 1.00 65.31 87 LEU A O 1
ATOM 628 N N . PRO A 1 88 ? 15.800 -12.510 -16.107 1.00 68.12 88 PRO A N 1
ATOM 629 C CA . PRO A 1 88 ? 15.400 -12.667 -17.509 1.00 68.12 88 PRO A CA 1
ATOM 630 C C . PRO A 1 88 ? 15.420 -14.132 -18.006 1.00 68.12 88 PRO A C 1
ATOM 632 O O . PRO A 1 88 ? 16.162 -14.951 -17.457 1.00 68.12 88 PRO A O 1
ATOM 635 N N . PRO A 1 89 ? 14.674 -14.457 -19.089 1.00 62.91 89 PRO A N 1
ATOM 636 C CA . PRO A 1 89 ? 13.789 -13.569 -19.856 1.00 62.91 89 PRO A CA 1
ATOM 637 C C . PRO A 1 89 ? 12.407 -13.383 -19.200 1.00 62.91 89 PRO A C 1
ATOM 639 O O . PRO A 1 89 ? 11.992 -14.178 -18.350 1.00 62.91 89 PRO A O 1
ATOM 642 N N . ALA A 1 90 ? 11.706 -12.305 -19.583 1.00 59.88 90 ALA A N 1
ATOM 643 C CA . ALA A 1 90 ? 10.336 -12.066 -19.135 1.00 59.88 90 ALA A CA 1
ATOM 644 C C . ALA A 1 90 ? 9.444 -13.235 -19.579 1.00 59.88 90 ALA A C 1
ATOM 646 O O . ALA A 1 90 ? 9.459 -13.592 -20.756 1.00 59.88 90 ALA A O 1
ATOM 647 N N . PRO A 1 91 ? 8.711 -13.856 -18.649 1.00 66.31 91 PRO A N 1
ATOM 648 C CA . PRO A 1 91 ? 7.885 -15.008 -18.960 1.00 66.31 91 PRO A CA 1
ATOM 649 C C . PRO A 1 91 ? 6.676 -14.577 -19.802 1.00 66.31 91 PRO A C 1
ATOM 651 O O . PRO A 1 91 ? 6.113 -13.507 -19.569 1.00 66.31 91 PRO A O 1
ATOM 654 N N . ASP A 1 92 ? 6.240 -15.434 -20.730 1.00 70.69 92 ASP A N 1
ATOM 655 C CA . ASP A 1 92 ? 5.032 -15.213 -21.550 1.00 70.69 92 ASP A CA 1
ATOM 656 C C . ASP A 1 92 ? 3.756 -15.072 -20.695 1.00 70.69 92 ASP A C 1
ATOM 658 O O . ASP A 1 92 ? 2.749 -14.516 -21.130 1.00 70.69 92 ASP A O 1
ATOM 662 N N . SER A 1 93 ? 3.806 -15.560 -19.452 1.00 77.69 93 SER A N 1
ATOM 663 C CA . SER A 1 93 ? 2.757 -15.441 -18.442 1.00 77.69 93 SER A CA 1
ATOM 664 C C . SER A 1 93 ? 3.312 -14.865 -17.133 1.00 77.69 93 SER A C 1
ATOM 666 O O . SER A 1 93 ? 4.425 -15.234 -16.749 1.00 77.69 93 SER A O 1
ATOM 668 N N . PRO A 1 94 ? 2.543 -14.054 -16.382 1.00 85.81 94 PRO A N 1
ATOM 669 C CA . PRO A 1 94 ? 2.970 -13.554 -15.076 1.00 85.81 94 PRO A CA 1
ATOM 670 C C . PRO A 1 94 ? 3.397 -14.685 -14.131 1.00 85.81 94 PRO A C 1
ATOM 672 O O . PRO A 1 94 ? 2.718 -15.709 -14.032 1.00 85.81 94 PRO A O 1
ATOM 675 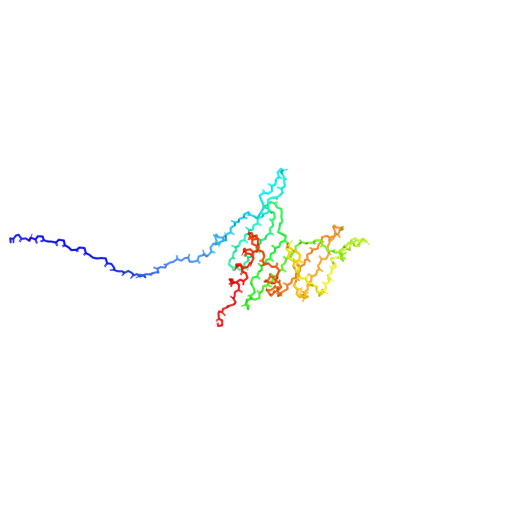N N . ARG A 1 95 ? 4.507 -14.495 -13.408 1.00 87.69 95 ARG A N 1
ATOM 676 C CA . ARG A 1 95 ? 4.934 -15.421 -12.345 1.00 87.69 95 ARG A CA 1
ATOM 677 C C . ARG A 1 95 ? 4.349 -14.962 -11.021 1.00 87.69 95 ARG A C 1
ATOM 679 O O . ARG A 1 95 ? 4.516 -13.802 -10.651 1.00 87.69 95 ARG A O 1
ATOM 686 N N . ILE A 1 96 ? 3.677 -15.872 -10.327 1.00 92.06 96 ILE A N 1
ATOM 687 C CA . ILE A 1 96 ? 3.030 -15.609 -9.042 1.00 92.06 96 ILE A CA 1
ATOM 688 C C . ILE A 1 96 ? 3.795 -16.364 -7.959 1.00 92.06 96 ILE A C 1
ATOM 690 O O . ILE A 1 96 ? 4.062 -17.556 -8.100 1.00 92.06 96 ILE A O 1
ATOM 694 N N . TYR A 1 97 ? 4.122 -15.663 -6.882 1.00 92.81 97 TYR A N 1
ATOM 695 C CA . TYR A 1 97 ? 4.832 -16.187 -5.726 1.00 92.81 97 TYR A CA 1
ATOM 696 C C . TYR A 1 97 ? 4.022 -15.899 -4.469 1.00 92.81 97 TYR A C 1
ATOM 698 O O . TYR A 1 97 ? 3.623 -14.759 -4.237 1.00 92.81 97 TYR A O 1
ATOM 706 N N . ASP A 1 98 ? 3.809 -16.919 -3.648 1.00 96.00 98 ASP A N 1
ATOM 707 C CA . ASP A 1 98 ? 3.285 -16.754 -2.296 1.00 96.00 98 ASP A CA 1
ATOM 708 C C . ASP A 1 98 ? 4.480 -16.751 -1.331 1.00 96.00 98 ASP A C 1
ATOM 710 O O . ASP A 1 98 ? 5.195 -17.744 -1.198 1.00 96.00 98 ASP A O 1
ATOM 714 N N . LEU A 1 99 ? 4.731 -15.602 -0.709 1.00 95.56 99 LEU A N 1
ATOM 715 C CA . LEU A 1 99 ? 5.903 -15.319 0.116 1.00 95.56 99 LEU A CA 1
ATOM 716 C C . LEU A 1 99 ? 5.488 -15.009 1.556 1.00 95.56 99 LEU A C 1
ATOM 718 O O . LEU A 1 99 ? 4.375 -14.547 1.819 1.00 95.56 99 LEU A O 1
ATOM 722 N N . LEU A 1 100 ? 6.411 -15.230 2.491 1.00 96.56 100 LEU A N 1
ATOM 723 C CA . LEU A 1 100 ? 6.256 -14.866 3.896 1.00 96.56 100 LEU A CA 1
ATOM 724 C C . LEU A 1 100 ? 7.375 -13.901 4.287 1.00 96.56 100 LEU A C 1
ATOM 726 O O . LEU A 1 100 ? 8.492 -14.313 4.588 1.00 96.56 100 LEU A O 1
ATOM 730 N N . GLU A 1 101 ? 7.072 -12.607 4.264 1.00 94.50 101 GLU A N 1
ATOM 731 C CA . GLU A 1 101 ? 8.073 -11.542 4.378 1.00 94.50 101 GLU A CA 1
ATOM 732 C C . GLU A 1 101 ? 7.545 -10.358 5.190 1.00 94.50 101 GLU A C 1
ATOM 734 O O . GLU A 1 101 ? 6.341 -10.100 5.184 1.00 94.50 101 GLU A O 1
ATOM 739 N N . PRO A 1 102 ? 8.409 -9.596 5.877 1.00 94.94 102 PRO A N 1
ATOM 740 C CA . PRO A 1 102 ? 7.983 -8.402 6.596 1.00 94.94 102 PRO A CA 1
ATOM 741 C C . PRO A 1 102 ? 7.542 -7.277 5.643 1.00 94.94 102 PRO A C 1
ATOM 743 O O . PRO A 1 102 ? 8.120 -7.087 4.568 1.00 94.94 102 PRO A O 1
ATOM 746 N N . LEU A 1 103 ? 6.563 -6.471 6.070 1.00 94.44 103 LEU A N 1
ATOM 747 C CA . LEU A 1 103 ? 6.332 -5.145 5.493 1.00 94.44 103 LEU A CA 1
ATOM 748 C C . LEU A 1 103 ? 7.353 -4.161 6.057 1.00 94.44 103 LEU A C 1
ATOM 750 O O . LEU A 1 103 ? 7.743 -4.266 7.221 1.00 94.44 103 LEU A O 1
ATOM 754 N N . ARG A 1 104 ? 7.771 -3.196 5.235 1.00 91.31 104 ARG A N 1
ATOM 755 C CA . ARG A 1 104 ? 8.741 -2.162 5.610 1.00 91.31 104 ARG A CA 1
ATOM 756 C C . ARG A 1 104 ? 8.113 -0.771 5.509 1.00 91.31 104 ARG A C 1
ATOM 758 O O . ARG A 1 104 ? 7.457 -0.447 4.523 1.00 91.31 104 ARG A O 1
ATOM 765 N N . GLY A 1 105 ? 8.307 0.034 6.548 1.00 86.44 105 GLY A N 1
ATOM 766 C CA . GLY A 1 105 ? 7.927 1.444 6.608 1.00 86.44 105 GLY A CA 1
ATOM 767 C C . GLY A 1 105 ? 9.011 2.371 6.048 1.00 86.44 105 GLY A C 1
ATOM 768 O O . GLY A 1 105 ? 10.147 1.952 5.831 1.00 86.44 105 GLY A O 1
ATOM 769 N N . ILE A 1 106 ? 8.670 3.652 5.869 1.00 81.44 106 ILE A N 1
ATOM 770 C CA . ILE A 1 106 ? 9.556 4.681 5.286 1.00 81.44 106 ILE A CA 1
ATOM 771 C C . ILE A 1 106 ? 10.830 4.890 6.132 1.00 81.44 106 ILE A C 1
ATOM 773 O O . ILE A 1 106 ? 11.891 5.175 5.590 1.00 81.44 106 ILE A O 1
ATOM 777 N N . GLY A 1 107 ? 10.762 4.666 7.449 1.00 79.31 107 GLY A N 1
ATOM 778 C CA . GLY A 1 107 ? 11.909 4.753 8.366 1.00 79.31 107 GLY A CA 1
ATOM 779 C C . GLY A 1 107 ? 12.708 3.456 8.552 1.00 79.31 107 GLY A C 1
ATOM 780 O O . GLY A 1 107 ? 13.482 3.357 9.499 1.00 79.31 107 GLY A O 1
ATOM 781 N N . GLY A 1 108 ? 12.485 2.428 7.728 1.00 81.69 108 GLY A N 1
ATOM 782 C CA . GLY A 1 108 ? 13.139 1.121 7.877 1.00 81.69 108 GLY A CA 1
ATOM 783 C C . GLY A 1 108 ? 12.522 0.212 8.947 1.00 81.69 108 GLY A C 1
ATOM 784 O O . GLY A 1 108 ? 12.934 -0.944 9.070 1.00 81.69 108 GLY A O 1
ATOM 785 N N . THR A 1 109 ? 11.505 0.685 9.676 1.00 89.50 109 THR A N 1
ATOM 786 C CA . THR A 1 109 ? 10.690 -0.132 10.584 1.00 89.50 109 THR A CA 1
ATOM 787 C C . THR A 1 109 ? 10.112 -1.327 9.834 1.00 89.50 109 THR A C 1
ATOM 789 O O . THR A 1 109 ? 9.548 -1.163 8.752 1.00 89.50 109 THR A O 1
ATOM 792 N N . ALA A 1 110 ? 10.227 -2.523 10.405 1.00 93.56 110 ALA A N 1
ATOM 793 C CA . ALA A 1 110 ? 9.727 -3.754 9.807 1.00 93.56 110 ALA A CA 1
ATOM 794 C C . ALA A 1 110 ? 8.675 -4.414 10.704 1.00 93.56 110 ALA A C 1
ATOM 796 O O . ALA A 1 110 ? 8.795 -4.396 11.929 1.00 93.56 110 ALA A O 1
ATOM 797 N N . SER A 1 111 ? 7.651 -5.009 10.094 1.00 95.88 111 SER A N 1
ATOM 798 C CA . SER A 1 111 ? 6.671 -5.835 10.803 1.00 95.88 111 SER A CA 1
ATOM 799 C C . SER A 1 111 ? 7.191 -7.257 11.047 1.00 95.88 111 SER A C 1
ATOM 801 O O . SER A 1 111 ? 8.227 -7.661 10.519 1.00 95.88 111 SER A O 1
ATOM 803 N N . ALA A 1 112 ? 6.413 -8.066 11.773 1.00 95.75 112 ALA A N 1
ATOM 804 C CA . ALA A 1 112 ? 6.514 -9.520 11.651 1.00 95.75 112 ALA A CA 1
ATOM 805 C C . ALA A 1 112 ? 6.215 -9.963 10.197 1.00 95.75 112 ALA A C 1
ATOM 807 O O . ALA A 1 112 ? 5.539 -9.220 9.471 1.00 95.75 112 ALA A O 1
ATOM 808 N N . PRO A 1 113 ? 6.693 -11.142 9.756 1.00 96.50 113 PRO A N 1
ATOM 809 C CA . PRO A 1 113 ? 6.409 -11.641 8.415 1.00 96.50 113 PRO A CA 1
ATOM 810 C C . PRO A 1 113 ? 4.906 -11.767 8.136 1.00 96.50 113 PRO A C 1
ATOM 812 O O . PRO A 1 113 ? 4.158 -12.268 8.974 1.00 96.50 113 PRO A O 1
ATOM 815 N N . VAL A 1 114 ? 4.478 -11.333 6.950 1.00 96.50 114 VAL A N 1
ATOM 816 C CA . VAL A 1 114 ? 3.096 -11.438 6.465 1.00 96.50 114 VAL A CA 1
ATOM 817 C C . VAL A 1 114 ? 3.028 -12.273 5.196 1.00 96.50 114 VAL A C 1
ATOM 819 O O . VAL A 1 114 ? 3.962 -12.282 4.393 1.00 96.50 114 VAL A O 1
ATOM 822 N N . ALA A 1 115 ? 1.903 -12.963 5.009 1.00 97.06 115 ALA A N 1
ATOM 823 C CA . ALA A 1 115 ? 1.618 -13.651 3.760 1.00 97.06 115 ALA A CA 1
ATOM 824 C C . ALA A 1 115 ? 1.405 -12.615 2.648 1.00 97.06 115 ALA A C 1
ATOM 826 O O . ALA A 1 115 ? 0.477 -11.803 2.703 1.00 97.06 115 ALA A O 1
ATOM 827 N N . LYS A 1 116 ? 2.278 -12.645 1.646 1.00 96.06 116 LYS A N 1
ATOM 828 C CA . LYS A 1 116 ? 2.316 -11.704 0.532 1.00 96.06 116 LYS A CA 1
ATOM 829 C C . LYS A 1 116 ? 2.272 -12.482 -0.776 1.00 96.06 116 LYS A C 1
ATOM 831 O O . LYS A 1 116 ? 3.120 -13.333 -1.016 1.00 96.06 116 LYS A O 1
ATOM 836 N N . ARG A 1 117 ? 1.317 -12.160 -1.644 1.00 96.50 117 ARG A N 1
ATOM 837 C CA . ARG A 1 117 ? 1.275 -12.670 -3.015 1.00 96.50 117 ARG A CA 1
ATOM 838 C C . ARG A 1 117 ? 1.926 -11.666 -3.949 1.00 96.50 117 ARG A C 1
ATOM 840 O O . ARG A 1 117 ? 1.410 -10.565 -4.109 1.00 96.50 117 ARG A O 1
ATOM 847 N N . VAL A 1 118 ? 3.034 -12.046 -4.569 1.00 94.50 118 VAL A N 1
ATOM 848 C CA . VAL A 1 118 ? 3.800 -11.211 -5.497 1.00 94.50 118 VAL A CA 1
ATOM 849 C C . VAL A 1 118 ? 3.604 -11.722 -6.914 1.00 94.50 118 VAL A C 1
ATOM 851 O O . VAL A 1 118 ? 3.832 -12.892 -7.198 1.00 94.50 118 VAL A O 1
ATOM 854 N N . THR A 1 119 ? 3.187 -10.837 -7.810 1.00 93.12 119 THR A N 1
ATOM 855 C CA . THR A 1 119 ? 3.031 -11.106 -9.238 1.00 93.12 119 THR A CA 1
ATOM 856 C C . THR A 1 119 ? 4.072 -10.304 -10.004 1.00 93.12 119 THR A C 1
ATOM 858 O O . THR A 1 119 ? 4.026 -9.075 -10.020 1.00 93.12 119 THR A O 1
ATOM 861 N N . CYS A 1 120 ? 5.008 -11.004 -10.637 1.00 89.25 120 CYS A N 1
ATOM 862 C CA . CYS A 1 120 ? 6.016 -10.420 -11.513 1.00 89.25 120 CYS A CA 1
ATOM 863 C C . CYS A 1 120 ? 5.510 -10.414 -12.960 1.00 89.25 120 CYS A C 1
ATOM 865 O O . CYS A 1 120 ? 5.115 -11.464 -13.479 1.00 89.25 120 CYS A O 1
ATOM 867 N N . GLY A 1 121 ? 5.584 -9.262 -13.627 1.00 78.88 121 GLY A N 1
ATOM 868 C CA . GLY A 1 121 ? 5.282 -9.116 -15.051 1.00 78.88 121 GLY A CA 1
ATOM 869 C C . GLY A 1 121 ? 6.337 -8.269 -15.764 1.00 78.88 121 GLY A C 1
ATOM 870 O O . GLY A 1 121 ? 6.853 -7.312 -15.197 1.00 78.88 121 GLY A O 1
ATOM 871 N N . GLY A 1 122 ? 6.651 -8.611 -17.017 1.00 68.12 122 GLY A N 1
ATOM 872 C CA . GLY A 1 122 ? 7.628 -7.873 -17.826 1.00 68.12 122 GLY A CA 1
ATOM 873 C C . GLY A 1 122 ? 9.081 -7.993 -17.339 1.00 68.12 122 GLY A C 1
ATOM 874 O O . GLY A 1 122 ? 9.415 -8.838 -16.512 1.00 68.12 122 GLY A O 1
ATOM 875 N N . THR A 1 123 ? 9.969 -7.168 -17.904 1.00 60.88 123 THR A N 1
ATOM 876 C CA . THR A 1 123 ? 11.421 -7.164 -17.623 1.00 60.88 123 THR A CA 1
ATOM 877 C C . THR A 1 123 ? 11.861 -6.074 -16.643 1.00 60.88 123 THR A C 1
ATOM 879 O O . THR A 1 123 ? 13.052 -5.944 -16.382 1.00 60.88 123 THR A O 1
ATOM 882 N N . SER A 1 124 ? 10.945 -5.248 -16.133 1.00 68.31 124 SER A N 1
ATOM 883 C CA . SER A 1 124 ? 11.291 -4.039 -15.371 1.00 68.31 124 SER A CA 1
ATOM 884 C C . SER A 1 124 ? 11.712 -4.302 -13.922 1.00 68.31 124 SER A C 1
ATOM 886 O O . SER A 1 124 ? 12.125 -3.367 -13.250 1.00 68.31 124 SER A O 1
ATOM 888 N N . GLY A 1 125 ? 11.582 -5.537 -13.418 1.00 73.88 125 GLY A N 1
ATOM 889 C CA . GLY A 1 125 ? 11.756 -5.849 -11.991 1.00 73.88 125 GLY A CA 1
ATOM 890 C C . GLY A 1 125 ? 10.588 -5.386 -11.110 1.00 73.88 125 GLY A C 1
ATOM 891 O O . GLY A 1 125 ? 10.551 -5.696 -9.918 1.00 73.88 125 GLY A O 1
ATOM 892 N N . ARG A 1 126 ? 9.603 -4.708 -11.711 1.00 84.12 126 ARG A N 1
ATOM 893 C CA . ARG A 1 126 ? 8.409 -4.223 -11.035 1.00 84.12 126 ARG A CA 1
ATOM 894 C C . ARG A 1 126 ? 7.398 -5.347 -10.840 1.00 84.12 126 ARG A C 1
ATOM 896 O O . ARG A 1 126 ? 7.152 -6.164 -11.728 1.00 84.12 126 ARG A O 1
ATOM 903 N N . ALA A 1 127 ? 6.803 -5.364 -9.661 1.00 90.31 127 ALA A N 1
ATOM 904 C CA . ALA A 1 127 ? 5.874 -6.372 -9.204 1.00 90.31 127 ALA A CA 1
ATOM 905 C C . ALA A 1 127 ? 4.596 -5.730 -8.675 1.00 90.31 127 ALA A C 1
ATOM 907 O O . ALA A 1 127 ? 4.586 -4.605 -8.173 1.00 90.31 127 ALA A O 1
ATOM 908 N N . THR A 1 128 ? 3.525 -6.506 -8.715 1.00 93.31 128 THR A N 1
ATOM 909 C CA . THR A 1 128 ? 2.336 -6.246 -7.916 1.00 93.31 128 THR A CA 1
ATOM 910 C C . THR A 1 128 ? 2.364 -7.150 -6.694 1.00 93.31 128 THR A C 1
ATOM 912 O O . THR A 1 128 ? 2.440 -8.368 -6.838 1.00 93.31 128 THR A O 1
ATOM 915 N N . ALA A 1 129 ? 2.282 -6.581 -5.498 1.00 94.75 129 ALA A N 1
ATOM 916 C CA . ALA A 1 129 ? 2.209 -7.319 -4.245 1.00 94.75 129 ALA A CA 1
ATOM 917 C C . ALA A 1 129 ? 0.843 -7.122 -3.579 1.00 94.75 129 ALA A C 1
ATOM 919 O O . ALA A 1 129 ? 0.335 -6.006 -3.517 1.00 94.75 129 ALA A O 1
ATOM 920 N N . VAL A 1 130 ? 0.266 -8.203 -3.054 1.00 96.81 130 VAL A N 1
ATOM 921 C CA . VAL A 1 130 ? -1.001 -8.185 -2.315 1.00 96.81 130 VAL A CA 1
ATOM 922 C C . VAL A 1 130 ? -0.825 -8.853 -0.957 1.00 96.81 130 VAL A C 1
ATOM 924 O O . VAL A 1 130 ? -0.338 -9.980 -0.874 1.00 96.81 130 VAL A O 1
ATOM 927 N N . VAL A 1 131 ? -1.267 -8.184 0.106 1.00 97.12 131 VAL A N 1
ATOM 928 C CA . VAL A 1 131 ? -1.339 -8.709 1.475 1.00 97.12 131 VAL A CA 1
ATOM 929 C C . VAL A 1 131 ? -2.795 -8.650 1.922 1.00 97.12 131 VAL A C 1
ATOM 931 O O . VAL A 1 131 ? -3.370 -7.573 2.044 1.00 97.12 131 VAL A O 1
ATOM 934 N N . SER A 1 132 ? -3.410 -9.815 2.136 1.00 92.50 132 SER A N 1
ATOM 935 C CA . SER A 1 132 ? -4.862 -9.902 2.371 1.00 92.50 132 SER A CA 1
ATOM 936 C C . SER A 1 132 ? -5.294 -9.494 3.784 1.00 92.50 132 SER A C 1
ATOM 938 O O . SER A 1 132 ? -6.436 -9.104 3.974 1.00 92.50 132 SER A O 1
ATOM 940 N N . ASP A 1 133 ? -4.400 -9.567 4.768 1.00 92.50 133 ASP A N 1
ATOM 941 C CA . ASP A 1 133 ? -4.643 -9.017 6.102 1.00 92.50 133 ASP A CA 1
ATOM 942 C C . ASP A 1 133 ? -3.387 -8.294 6.592 1.00 92.50 133 ASP A C 1
ATOM 944 O O . ASP A 1 133 ? -2.479 -8.864 7.196 1.00 92.50 133 ASP A O 1
ATOM 948 N N . ALA A 1 134 ? -3.301 -7.018 6.234 1.00 95.31 134 ALA A N 1
ATOM 949 C CA . ALA A 1 134 ? -2.152 -6.164 6.474 1.00 95.31 134 ALA A CA 1
ATOM 950 C C . ALA A 1 134 ? -2.303 -5.302 7.734 1.00 95.31 134 ALA A C 1
ATOM 952 O O . ALA A 1 134 ? -1.363 -4.594 8.092 1.00 95.31 134 ALA A O 1
ATOM 953 N N . ARG A 1 135 ? -3.456 -5.336 8.420 1.00 94.56 135 ARG A N 1
ATOM 954 C CA . ARG A 1 135 ? -3.813 -4.378 9.483 1.00 94.56 135 ARG A CA 1
ATOM 955 C C . ARG A 1 135 ? -2.718 -4.246 10.542 1.00 94.56 135 ARG A C 1
ATOM 957 O O . ARG A 1 135 ? -2.231 -3.144 10.795 1.00 94.56 135 ARG A O 1
ATOM 964 N N . ALA A 1 136 ? -2.333 -5.360 11.160 1.00 93.88 136 ALA A N 1
ATOM 965 C CA . ALA A 1 136 ? -1.343 -5.359 12.236 1.00 93.88 136 ALA A CA 1
ATOM 966 C C . ALA A 1 136 ? 0.045 -4.922 11.738 1.00 93.88 136 ALA A C 1
ATOM 968 O O . ALA A 1 136 ? 0.719 -4.127 12.390 1.00 93.88 136 ALA A O 1
ATOM 969 N N . ALA A 1 137 ? 0.449 -5.390 10.556 1.00 96.19 137 ALA A N 1
ATOM 970 C CA . ALA A 1 137 ? 1.740 -5.059 9.965 1.00 96.19 137 ALA A CA 1
ATOM 971 C C . ALA A 1 137 ? 1.841 -3.582 9.549 1.00 96.19 137 ALA A C 1
ATOM 973 O O . ALA A 1 137 ? 2.876 -2.947 9.757 1.00 96.19 137 ALA A O 1
ATOM 974 N N . LEU A 1 138 ? 0.760 -3.000 9.028 1.00 95.56 138 LEU A N 1
ATOM 975 C CA . LEU A 1 138 ? 0.691 -1.576 8.708 1.00 95.56 138 LEU A CA 1
ATOM 976 C C . LEU A 1 138 ? 0.729 -0.718 9.977 1.00 95.56 138 LEU A C 1
ATOM 978 O O . LEU A 1 138 ? 1.473 0.255 10.023 1.00 95.56 138 LEU A O 1
ATOM 982 N N . LEU A 1 139 ? 0.011 -1.092 11.041 1.00 94.31 139 LEU A N 1
ATOM 983 C CA . LEU A 1 139 ? 0.092 -0.374 12.322 1.00 94.31 139 LEU A CA 1
ATOM 984 C C . LEU A 1 139 ? 1.496 -0.430 12.940 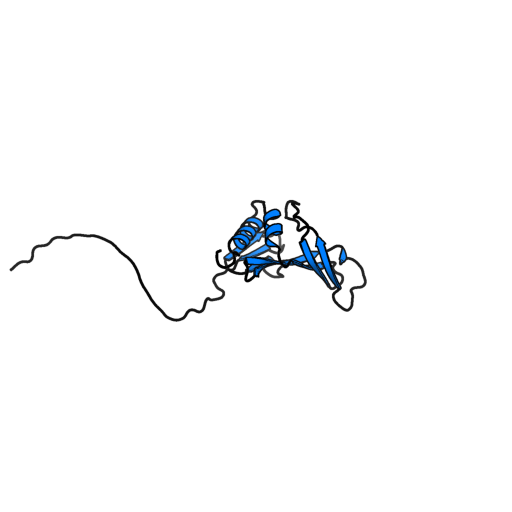1.00 94.31 139 LEU A C 1
ATOM 986 O O . LEU A 1 139 ? 1.928 0.548 13.545 1.00 94.31 139 LEU A O 1
ATOM 990 N N . ALA A 1 140 ? 2.212 -1.541 12.760 1.00 94.69 140 ALA A N 1
ATOM 991 C CA . ALA A 1 140 ? 3.583 -1.695 13.239 1.00 94.69 140 ALA A CA 1
ATOM 992 C C . ALA A 1 140 ? 4.609 -0.876 12.435 1.00 94.69 140 ALA A C 1
ATOM 994 O O . ALA A 1 140 ? 5.674 -0.563 12.959 1.00 94.69 140 ALA A O 1
ATOM 995 N N . THR A 1 141 ? 4.321 -0.542 11.173 1.00 95.12 141 THR A N 1
ATOM 996 C CA . THR A 1 141 ? 5.289 0.095 10.257 1.00 95.12 141 THR A CA 1
ATOM 997 C C . THR A 1 141 ? 4.984 1.558 9.946 1.00 95.12 141 THR A C 1
ATOM 999 O O . THR A 1 141 ? 5.902 2.303 9.615 1.00 95.12 141 THR A O 1
ATOM 1002 N N . ARG A 1 142 ? 3.723 1.992 10.057 1.00 94.12 142 ARG A N 1
ATOM 1003 C CA . ARG A 1 142 ? 3.282 3.382 9.867 1.00 94.12 142 ARG A CA 1
ATOM 1004 C C . ARG A 1 142 ? 3.289 4.100 11.211 1.00 94.12 142 ARG A C 1
ATOM 1006 O O . ARG A 1 142 ? 2.226 4.423 11.740 1.00 94.12 142 ARG A O 1
ATOM 1013 N N . THR A 1 143 ? 4.464 4.309 11.794 1.00 92.12 143 THR A N 1
ATOM 1014 C CA . THR A 1 143 ? 4.617 4.859 13.155 1.00 92.12 143 THR A CA 1
ATOM 1015 C C . THR A 1 143 ? 5.122 6.295 13.191 1.00 92.12 143 THR A C 1
ATOM 1017 O O . THR A 1 143 ? 5.021 6.921 14.239 1.00 92.12 143 THR A O 1
ATOM 1020 N N . GLY A 1 144 ? 5.661 6.822 12.092 1.00 90.38 144 GLY A N 1
ATOM 1021 C CA . GLY A 1 144 ? 6.143 8.199 12.028 1.00 90.38 144 GLY A CA 1
ATOM 1022 C C . GLY A 1 144 ? 5.023 9.229 11.862 1.00 90.38 144 GLY A C 1
ATOM 1023 O O . GLY A 1 144 ? 3.829 8.907 11.850 1.00 90.38 144 GLY A O 1
ATOM 1024 N N . ASP A 1 145 ? 5.418 10.491 11.727 1.00 90.75 145 ASP A N 1
ATOM 1025 C CA . ASP A 1 145 ? 4.502 11.637 11.696 1.00 90.75 145 ASP A CA 1
ATOM 1026 C C . ASP A 1 145 ? 4.334 12.247 10.302 1.00 90.75 145 ASP A C 1
ATOM 1028 O O . ASP A 1 145 ? 3.797 13.345 10.162 1.00 90.75 145 ASP A O 1
ATOM 1032 N N . THR A 1 146 ? 4.735 11.535 9.248 1.00 92.19 146 THR A N 1
ATOM 1033 C CA . THR A 1 146 ? 4.473 11.977 7.872 1.00 92.19 146 THR A CA 1
ATOM 1034 C C . THR A 1 146 ? 2.969 11.985 7.575 1.00 92.19 146 THR A C 1
ATOM 1036 O O . THR A 1 146 ? 2.216 11.174 8.120 1.00 92.19 146 THR A O 1
ATOM 1039 N N . ILE A 1 147 ? 2.513 12.862 6.669 1.00 93.69 147 ILE A N 1
ATOM 1040 C CA . ILE A 1 147 ? 1.095 12.914 6.250 1.00 93.69 147 ILE A CA 1
ATOM 1041 C C . ILE A 1 147 ? 0.632 11.534 5.770 1.00 93.69 147 ILE A C 1
ATOM 1043 O O . ILE A 1 147 ? -0.448 11.077 6.138 1.00 93.69 147 ILE A O 1
ATOM 1047 N N . TYR A 1 148 ? 1.485 10.845 5.011 1.00 93.25 148 TYR A N 1
ATOM 1048 C CA . TYR A 1 148 ? 1.241 9.497 4.514 1.00 93.25 148 TYR A CA 1
ATOM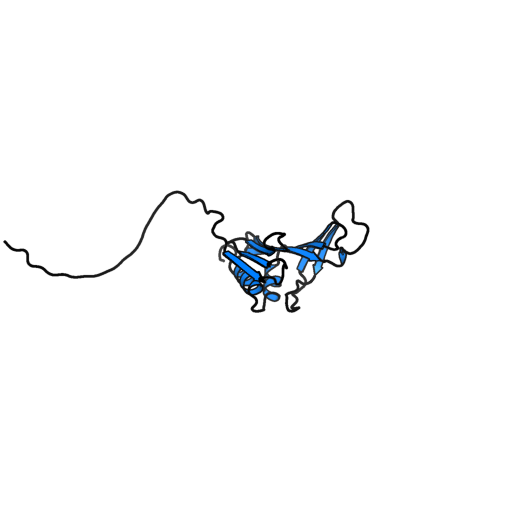 1049 C C . TYR A 1 148 ? 0.971 8.483 5.640 1.00 93.25 148 TYR A C 1
ATOM 1051 O O . TYR A 1 148 ? -0.001 7.724 5.594 1.00 93.25 148 TYR A O 1
ATOM 1059 N N . GLU A 1 149 ? 1.796 8.476 6.687 1.00 94.44 149 GLU A N 1
ATOM 1060 C CA . GLU A 1 149 ? 1.601 7.565 7.816 1.00 94.44 149 GLU A CA 1
ATOM 1061 C C . GLU A 1 149 ? 0.377 7.947 8.653 1.00 94.44 149 GLU A C 1
ATOM 1063 O O . GLU A 1 149 ? -0.364 7.066 9.095 1.00 94.44 149 GLU A O 1
ATOM 1068 N N . GLN A 1 150 ? 0.114 9.245 8.829 1.00 94.81 150 GLN A N 1
ATOM 1069 C CA . GLN A 1 150 ? -1.075 9.732 9.528 1.00 94.81 150 GLN A CA 1
ATOM 1070 C C . GLN A 1 150 ? -2.367 9.318 8.809 1.00 94.81 150 GLN A C 1
ATOM 1072 O O . GLN A 1 150 ? -3.270 8.770 9.451 1.00 94.81 150 GLN A O 1
ATOM 1077 N N . VAL A 1 151 ? -2.452 9.514 7.487 1.00 95.56 151 VAL A N 1
ATOM 1078 C CA . VAL A 1 151 ? -3.640 9.140 6.704 1.00 95.56 151 VAL A CA 1
ATOM 1079 C C . VAL A 1 151 ? -3.835 7.625 6.658 1.00 95.56 151 VAL A C 1
ATOM 1081 O O . VAL A 1 151 ? -4.958 7.154 6.838 1.00 95.56 151 VAL A O 1
ATOM 1084 N N . SER A 1 152 ? -2.747 6.857 6.543 1.00 95.25 152 SER A N 1
ATOM 1085 C CA . SER A 1 152 ? -2.782 5.391 6.610 1.00 95.25 152 SER A CA 1
ATOM 1086 C C . SER A 1 152 ? -3.334 4.903 7.951 1.00 95.25 152 SER A C 1
ATOM 1088 O O . SER A 1 152 ? -4.248 4.081 7.997 1.00 95.25 152 SER A O 1
ATOM 1090 N N . ARG A 1 153 ? -2.839 5.446 9.074 1.00 94.56 153 ARG A N 1
ATOM 1091 C CA . ARG A 1 153 ? -3.355 5.100 10.408 1.00 94.56 153 ARG A CA 1
ATOM 1092 C C . ARG A 1 153 ? -4.818 5.502 10.586 1.00 94.56 153 ARG A C 1
ATOM 1094 O O . ARG A 1 153 ? -5.564 4.752 11.216 1.00 94.56 153 ARG A O 1
ATOM 1101 N N . ARG A 1 154 ? -5.230 6.664 10.064 1.00 94.25 154 ARG A N 1
ATOM 1102 C CA . ARG A 1 154 ? -6.632 7.113 10.095 1.00 94.25 154 ARG A CA 1
ATOM 1103 C C . ARG A 1 154 ? -7.529 6.105 9.381 1.00 94.25 154 ARG A C 1
ATOM 1105 O O . ARG A 1 154 ? -8.482 5.636 9.998 1.00 94.25 154 ARG A O 1
ATOM 1112 N N . PHE A 1 155 ? -7.164 5.712 8.160 1.00 94.88 155 PHE A N 1
ATOM 1113 C CA . PHE A 1 155 ? -7.883 4.695 7.397 1.00 94.88 155 PHE A CA 1
ATOM 1114 C C . PHE A 1 155 ? -8.013 3.385 8.183 1.00 94.88 155 PHE A C 1
ATOM 1116 O O . PHE A 1 155 ? -9.119 2.925 8.440 1.00 94.88 155 PHE A O 1
ATOM 1123 N N . ILE A 1 156 ? -6.902 2.827 8.677 1.00 93.69 156 ILE A N 1
ATOM 1124 C CA . ILE A 1 156 ? -6.906 1.546 9.406 1.00 93.69 156 ILE A CA 1
ATOM 1125 C C . ILE A 1 156 ? -7.800 1.594 10.659 1.00 93.69 156 ILE A C 1
ATOM 1127 O O . ILE A 1 156 ? -8.471 0.612 10.992 1.00 93.69 156 ILE A O 1
ATOM 1131 N N . ARG A 1 157 ? -7.833 2.724 11.375 1.00 89.56 157 ARG A N 1
ATOM 1132 C CA . ARG A 1 157 ? -8.711 2.905 12.545 1.00 89.56 157 ARG A CA 1
ATOM 1133 C C . ARG A 1 157 ? -10.184 3.029 12.166 1.00 89.56 157 ARG A C 1
ATOM 1135 O O . ARG A 1 157 ? -11.018 2.533 12.905 1.00 89.56 157 ARG A O 1
ATOM 1142 N N . GLN A 1 158 ? -10.501 3.672 11.046 1.00 87.94 158 GLN A N 1
ATOM 1143 C CA . GLN A 1 158 ? -11.875 3.776 10.539 1.00 87.94 158 GLN A CA 1
ATOM 1144 C C . GLN A 1 158 ? -12.376 2.450 9.969 1.00 87.94 158 GLN A C 1
ATOM 1146 O O . GLN A 1 158 ? -13.558 2.145 10.061 1.00 87.94 158 GLN A O 1
ATOM 1151 N N . CYS A 1 159 ? -11.454 1.637 9.460 1.00 86.69 159 CYS A N 1
ATOM 1152 C CA . CYS A 1 159 ? -11.681 0.322 8.883 1.00 86.69 159 CYS A CA 1
ATOM 1153 C C . CYS A 1 159 ? -12.112 -0.754 9.896 1.00 86.69 159 CYS A C 1
ATOM 1155 O O . CYS A 1 159 ? -11.766 -1.923 9.752 1.00 86.69 159 CYS A O 1
ATOM 1157 N N . MET A 1 160 ? -12.762 -0.390 10.996 1.00 69.38 160 MET A N 1
ATOM 1158 C CA . MET A 1 160 ? -13.273 -1.358 11.958 1.00 69.38 160 MET A CA 1
ATOM 1159 C C . MET A 1 160 ? -14.565 -1.952 11.396 1.00 69.38 160 MET A C 1
ATOM 1161 O O . MET A 1 160 ? -15.418 -1.218 10.901 1.00 69.38 160 MET A O 1
ATOM 1165 N N . GLY A 1 161 ? -14.698 -3.282 11.439 1.00 58.03 161 GLY A N 1
ATOM 1166 C CA . GLY A 1 161 ? -15.965 -3.945 11.119 1.00 58.03 161 GLY A CA 1
ATOM 1167 C C . GLY A 1 161 ? -17.097 -3.408 12.009 1.00 58.03 161 GLY A C 1
ATOM 1168 O O . GLY A 1 161 ? -16.808 -2.683 12.967 1.00 58.03 161 GLY A O 1
ATOM 1169 N N . PRO A 1 162 ? -18.373 -3.736 11.723 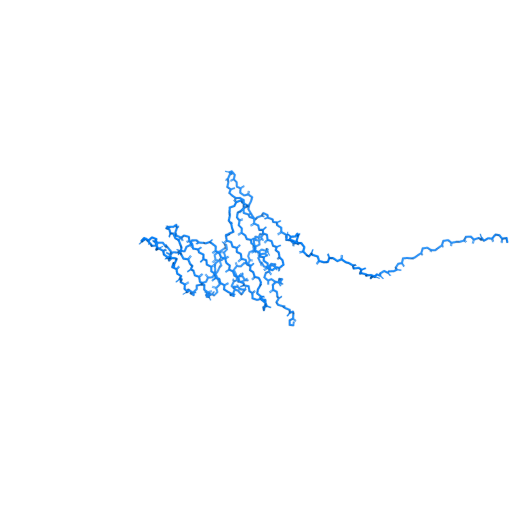1.00 44.53 162 PRO A N 1
ATOM 1170 C CA . PRO A 1 162 ? -19.483 -3.341 12.587 1.00 44.53 162 PRO A CA 1
ATOM 1171 C C . PRO A 1 162 ? -19.104 -3.646 14.035 1.00 44.53 162 PRO A C 1
ATOM 1173 O O . PRO A 1 162 ? -18.723 -4.773 14.350 1.00 44.53 162 PRO A O 1
ATOM 1176 N N . SER A 1 163 ? -19.089 -2.589 14.845 1.00 45.00 163 SER A N 1
ATOM 1177 C CA . SER A 1 163 ? -18.590 -2.567 16.216 1.00 45.00 163 SER A CA 1
ATOM 1178 C C . SER A 1 163 ? -19.000 -3.827 16.970 1.00 45.00 163 SER A C 1
ATOM 1180 O O . SER A 1 163 ? -20.196 -4.084 17.119 1.00 45.00 163 SER A O 1
ATOM 1182 N N . VAL A 1 164 ? -18.003 -4.590 17.421 1.00 41.34 164 VAL A N 1
ATOM 1183 C CA . VAL A 1 164 ? -18.166 -5.499 18.561 1.00 41.34 164 VAL A CA 1
ATOM 1184 C C . VAL A 1 164 ? -18.388 -4.653 19.808 1.00 41.34 164 VAL A C 1
ATOM 1186 O O . VAL A 1 164 ? -17.678 -3.626 19.933 1.00 41.34 164 VAL A O 1
#